Protein AF-A0A6G1C4P5-F1 (afdb_monomer_lite)

Radius of gyration: 27.13 Å; chains: 1; bounding box: 55×30×91 Å

Secondary structure (DSSP, 8-state):
------PPPPP----------PPPPHHHHHHHHHHHTPPP--HHHHHHSSTT--S-HHHHHHHHHHHHHHHHHHHHHHHHHHHHHHHHHHHHHHTT-S--------

Structure (mmCIF, N/CA/C/O backbone):
data_AF-A0A6G1C4P5-F1
#
_entry.id   AF-A0A6G1C4P5-F1
#
loop_
_atom_site.group_PDB
_atom_site.id
_atom_site.type_symbol
_atom_site.label_atom_id
_atom_site.label_alt_id
_atom_site.label_comp_id
_atom_site.label_asym_id
_atom_site.label_entity_id
_atom_site.label_seq_id
_atom_site.pdbx_PDB_ins_code
_atom_site.Cartn_x
_atom_site.Cartn_y
_atom_site.Cartn_z
_atom_site.occupancy
_atom_site.B_iso_or_equiv
_atom_site.auth_seq_id
_atom_site.auth_comp_id
_atom_site.auth_asym_id
_atom_site.auth_atom_id
_atom_site.pdbx_PDB_model_num
ATOM 1 N N . MET A 1 1 ? 14.775 22.290 68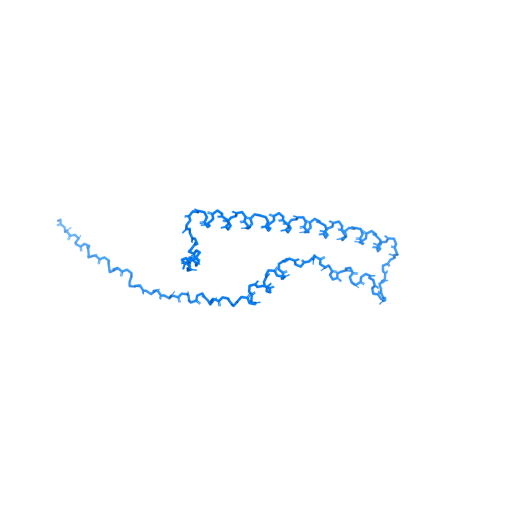.960 1.00 43.72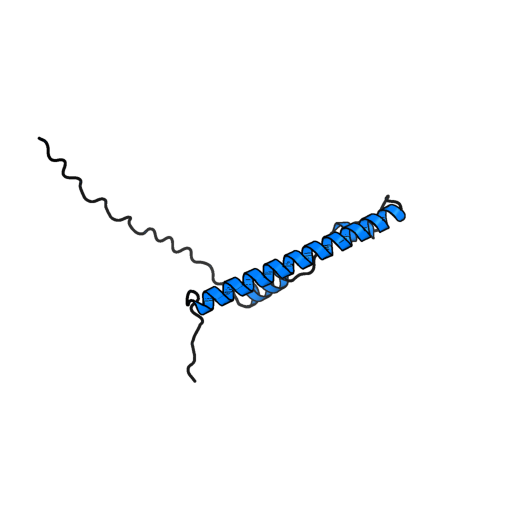 1 MET A N 1
ATOM 2 C CA . MET A 1 1 ? 14.089 21.323 68.081 1.00 43.72 1 MET A CA 1
ATOM 3 C C . MET A 1 1 ? 12.962 22.070 67.384 1.00 43.72 1 MET A C 1
ATOM 5 O O . MET A 1 1 ? 11.889 22.200 67.956 1.00 43.72 1 MET A O 1
ATOM 9 N N . ALA A 1 2 ? 13.251 22.693 66.240 1.00 41.34 2 ALA A N 1
ATOM 10 C CA . ALA A 1 2 ? 12.240 23.391 65.448 1.00 41.34 2 ALA A CA 1
ATOM 11 C C . ALA A 1 2 ? 11.442 22.340 64.665 1.00 41.34 2 ALA A C 1
ATOM 13 O O . ALA A 1 2 ? 12.035 21.483 64.018 1.00 41.34 2 ALA A O 1
ATOM 14 N N . SER A 1 3 ? 10.118 22.355 64.815 1.00 46.22 3 SER A N 1
ATOM 15 C CA . SER A 1 3 ? 9.213 21.513 64.033 1.00 46.22 3 SER A CA 1
ATOM 16 C C . SER A 1 3 ? 8.863 22.269 62.759 1.00 46.22 3 SER A C 1
ATOM 18 O O . SER A 1 3 ? 8.121 23.248 62.814 1.00 46.22 3 SER A O 1
ATOM 20 N N . ASP A 1 4 ? 9.419 21.836 61.633 1.00 47.00 4 ASP A N 1
ATOM 21 C CA . ASP A 1 4 ? 9.036 22.338 60.319 1.00 47.00 4 ASP A CA 1
ATOM 22 C C . ASP A 1 4 ? 7.678 21.739 59.938 1.00 47.00 4 ASP A C 1
ATOM 24 O O . ASP A 1 4 ? 7.566 20.603 59.475 1.00 47.00 4 ASP A O 1
ATOM 28 N N . THR A 1 5 ? 6.616 22.509 60.166 1.00 56.88 5 THR A N 1
ATOM 29 C CA . THR A 1 5 ? 5.287 22.218 59.624 1.00 56.88 5 THR A CA 1
ATOM 30 C C . THR A 1 5 ? 5.322 22.480 58.120 1.00 56.88 5 THR A C 1
ATOM 32 O O . THR A 1 5 ? 5.175 23.614 57.668 1.00 56.88 5 THR A O 1
ATOM 35 N N . VAL A 1 6 ? 5.537 21.427 57.332 1.00 57.12 6 VAL A N 1
ATOM 36 C CA . VAL A 1 6 ? 5.414 21.479 55.870 1.00 57.12 6 VAL A CA 1
ATOM 37 C C . VAL A 1 6 ? 3.938 21.676 55.523 1.00 57.12 6 VAL A C 1
ATOM 39 O O . VAL A 1 6 ? 3.107 20.801 55.768 1.00 57.12 6 VAL A O 1
ATOM 42 N N . ALA A 1 7 ? 3.602 22.845 54.980 1.00 62.75 7 ALA A N 1
ATOM 43 C CA . ALA A 1 7 ? 2.269 23.124 54.461 1.00 62.75 7 ALA A CA 1
ATOM 44 C C . ALA A 1 7 ? 1.923 22.143 53.318 1.00 62.75 7 ALA A C 1
ATOM 46 O O . ALA A 1 7 ? 2.805 21.821 52.514 1.00 62.75 7 ALA A O 1
ATOM 47 N N . PRO A 1 8 ? 0.665 21.675 53.201 1.00 51.97 8 PRO A N 1
ATOM 48 C CA . PRO A 1 8 ? 0.263 20.818 52.095 1.00 51.97 8 PRO A CA 1
ATOM 49 C C . PRO A 1 8 ? 0.448 21.568 50.777 1.00 51.97 8 PRO A C 1
ATOM 51 O O . PRO A 1 8 ? -0.036 22.690 50.623 1.00 51.97 8 PRO A O 1
ATOM 54 N N . LEU A 1 9 ? 1.146 20.944 49.827 1.00 55.09 9 LEU A N 1
ATOM 55 C CA . LEU A 1 9 ? 1.226 21.449 48.461 1.00 55.09 9 LEU A CA 1
ATOM 56 C C . LEU A 1 9 ? -0.205 21.638 47.927 1.00 55.09 9 LEU A C 1
ATOM 58 O O . LEU A 1 9 ? -1.004 20.700 48.037 1.00 55.09 9 LEU A O 1
ATOM 62 N N . PRO A 1 10 ? -0.553 22.808 47.359 1.00 54.88 10 PRO A N 1
ATOM 63 C CA . PRO A 1 10 ? -1.829 22.956 46.680 1.00 54.88 10 PRO A CA 1
ATOM 64 C C . PRO A 1 10 ? -1.901 21.899 45.577 1.00 54.88 10 PRO A C 1
ATOM 66 O O . PRO A 1 10 ? -0.942 21.705 44.823 1.00 54.88 10 PRO A O 1
ATOM 69 N N . ALA A 1 11 ? -3.023 21.176 45.527 1.00 56.12 11 ALA A N 1
ATOM 70 C CA . ALA A 1 11 ? -3.293 20.220 44.464 1.00 56.12 11 ALA A CA 1
ATOM 71 C C . ALA A 1 11 ? -3.051 20.913 43.114 1.00 56.12 11 ALA A C 1
ATOM 73 O O . ALA A 1 11 ? -3.418 22.083 42.988 1.00 56.12 11 ALA A O 1
ATOM 74 N N . PRO A 1 12 ? -2.425 20.245 42.126 1.00 56.34 12 PRO A N 1
ATOM 75 C CA . PRO A 1 12 ? -2.199 20.855 40.828 1.00 56.34 12 PRO A CA 1
ATOM 76 C C . PRO A 1 12 ? -3.563 21.234 40.259 1.00 56.34 12 PRO A C 1
ATOM 78 O O . PRO A 1 12 ? -4.340 20.369 39.849 1.00 56.34 12 PRO A O 1
ATOM 81 N N . GLU A 1 13 ? -3.862 22.531 40.314 1.00 47.16 13 GLU A N 1
ATOM 82 C CA . GLU A 1 13 ? -5.047 23.123 39.725 1.00 47.16 13 GLU A CA 1
ATOM 83 C C . GLU A 1 13 ? -5.096 22.636 38.288 1.00 47.16 13 GLU A C 1
ATOM 85 O O . GLU A 1 13 ? -4.162 22.830 37.502 1.00 47.16 13 GLU A O 1
ATOM 90 N N . GLY A 1 14 ? -6.151 21.881 37.999 1.00 44.22 14 GLY A N 1
ATOM 91 C CA . GLY A 1 14 ? -6.344 21.210 36.737 1.00 44.22 14 GLY A CA 1
ATOM 92 C C . GLY A 1 14 ? -6.464 22.225 35.615 1.00 44.22 14 GLY A C 1
ATOM 93 O O . GLY A 1 14 ? -7.565 22.520 35.163 1.00 44.22 14 GLY A O 1
ATOM 94 N N . ASN A 1 15 ? -5.330 22.647 35.062 1.00 42.47 15 ASN A N 1
ATOM 95 C CA . ASN A 1 15 ? -5.235 23.090 33.682 1.00 42.47 15 ASN A CA 1
ATOM 96 C C . ASN A 1 15 ? -5.374 21.852 32.790 1.00 42.47 15 ASN A C 1
ATOM 98 O O . ASN A 1 15 ? -4.466 21.435 32.071 1.00 42.47 15 ASN A O 1
ATOM 102 N N . GLN A 1 16 ? -6.566 21.251 32.840 1.00 46.84 16 GLN A N 1
ATOM 103 C CA . GLN A 1 16 ? -7.083 20.430 31.766 1.00 46.84 16 GLN A CA 1
ATOM 104 C C . GLN A 1 16 ? -7.288 21.368 30.578 1.00 46.84 16 GLN A C 1
ATOM 106 O O . GLN A 1 16 ? -8.405 21.784 30.262 1.00 46.84 16 GLN A O 1
ATOM 111 N N . VAL A 1 17 ? -6.200 21.671 29.870 1.00 46.59 17 VAL A N 1
ATOM 112 C CA . VAL A 1 17 ? -6.286 21.899 28.436 1.00 46.59 17 VAL A CA 1
ATOM 113 C C . VAL A 1 17 ? -6.837 20.585 27.901 1.00 46.59 17 VAL A C 1
ATOM 115 O O . VAL A 1 17 ? -6.090 19.658 27.599 1.00 46.59 17 VAL A O 1
ATOM 118 N N . ARG A 1 18 ? -8.172 20.459 27.891 1.00 48.38 18 ARG A N 1
ATOM 119 C CA . ARG A 1 18 ? -8.886 19.436 27.140 1.00 48.38 18 ARG A CA 1
ATOM 120 C C . ARG A 1 18 ? -8.373 19.622 25.727 1.00 48.38 18 ARG A C 1
ATOM 122 O O . ARG A 1 18 ? -8.849 20.509 25.020 1.00 48.38 18 ARG A O 1
ATOM 129 N N . GLN A 1 19 ? -7.361 18.845 25.351 1.00 53.22 19 GLN A N 1
ATOM 130 C CA . GLN A 1 19 ? -6.983 18.657 23.970 1.00 53.22 19 GLN A CA 1
ATOM 131 C C . GLN A 1 19 ? -8.280 18.205 23.314 1.00 53.22 19 GLN A C 1
ATOM 133 O O . GLN A 1 19 ? -8.733 17.080 23.507 1.00 53.22 19 GLN A O 1
ATOM 138 N N . ARG A 1 20 ? -8.988 19.144 22.681 1.00 53.16 20 ARG A N 1
ATOM 139 C CA . ARG A 1 20 ? -10.190 18.848 21.917 1.00 53.16 20 ARG A CA 1
ATOM 140 C C . ARG A 1 20 ? -9.669 18.094 20.712 1.00 53.16 20 ARG A C 1
ATOM 142 O O . ARG A 1 20 ? -9.377 18.700 19.685 1.00 53.16 20 ARG A O 1
ATOM 149 N N . THR A 1 21 ? -9.465 16.792 20.875 1.00 60.84 21 THR A N 1
ATOM 150 C CA . THR A 1 21 ? -9.123 15.889 19.789 1.00 60.84 21 THR A CA 1
ATOM 151 C C . THR A 1 21 ? -10.271 16.013 18.809 1.00 60.84 21 THR A C 1
ATOM 153 O O . THR A 1 21 ? -11.384 15.555 19.077 1.00 60.84 21 THR A O 1
ATOM 156 N N . ARG A 1 22 ? -10.052 16.776 17.736 1.00 73.88 22 ARG A N 1
ATOM 157 C CA . ARG A 1 22 ? -11.069 17.024 16.721 1.00 73.88 22 ARG A CA 1
ATOM 158 C C . ARG A 1 22 ? -11.516 15.660 16.217 1.00 73.88 22 ARG A C 1
ATOM 160 O O . ARG A 1 22 ? -10.707 14.922 15.662 1.00 73.88 22 ARG A O 1
ATOM 167 N N . GLN A 1 23 ? -12.784 15.322 16.440 1.00 73.56 23 GLN A N 1
ATOM 168 C CA . GLN A 1 23 ? -13.327 14.077 15.917 1.00 73.56 23 GLN A CA 1
ATOM 169 C C . GLN A 1 23 ? -13.276 14.143 14.390 1.00 73.56 23 GLN A C 1
ATOM 171 O O . GLN A 1 23 ? -13.731 15.119 13.786 1.00 73.56 23 GLN A O 1
ATOM 176 N N . LEU A 1 24 ? -12.660 13.132 13.782 1.00 74.12 24 LEU A N 1
ATOM 177 C CA . LEU A 1 24 ? -12.615 12.999 12.334 1.00 74.12 24 LEU A CA 1
ATOM 178 C C . LEU A 1 24 ? -14.006 12.612 11.829 1.00 74.12 24 LEU A C 1
ATOM 180 O O . LEU A 1 24 ? -14.691 11.792 12.440 1.00 74.12 24 LEU A O 1
ATOM 184 N N . THR A 1 25 ? -14.432 13.202 10.714 1.00 83.44 25 THR A N 1
ATOM 185 C CA . THR A 1 25 ? -15.662 12.772 10.040 1.00 83.44 25 THR A CA 1
ATOM 186 C C . THR A 1 25 ? -15.450 11.406 9.387 1.00 83.44 25 THR A C 1
ATOM 188 O O . THR A 1 25 ? -14.320 11.059 9.041 1.00 83.44 25 THR A O 1
ATOM 191 N N . GLN A 1 26 ? -16.525 10.645 9.153 1.00 76.75 26 GLN A N 1
ATOM 192 C CA . GLN A 1 26 ? -16.431 9.334 8.495 1.00 76.75 26 GLN A CA 1
ATOM 193 C C . GLN A 1 26 ? -15.657 9.416 7.169 1.00 76.75 26 GLN A C 1
ATOM 195 O O . GLN A 1 26 ? -14.690 8.694 6.976 1.00 76.75 26 GLN A O 1
ATOM 200 N N . GLY A 1 27 ? -15.953 10.410 6.324 1.00 83.25 27 GLY A N 1
ATOM 201 C CA . GLY A 1 27 ? -15.210 10.605 5.075 1.00 83.25 27 GLY A CA 1
ATOM 202 C C . GLY A 1 27 ? -13.734 10.998 5.258 1.00 83.25 27 GLY A C 1
ATOM 203 O O . GLY A 1 27 ? -12.934 10.808 4.347 1.00 83.25 27 GLY A O 1
ATOM 204 N N . GLN A 1 28 ? -13.327 11.569 6.399 1.00 76.88 28 GLN A N 1
ATOM 205 C CA . GLN A 1 28 ? -11.902 11.761 6.719 1.00 76.88 28 GLN A CA 1
ATOM 206 C C . GLN A 1 28 ? -11.234 10.442 7.115 1.00 76.88 28 GLN A C 1
ATOM 208 O O . GLN A 1 28 ? -10.098 10.213 6.707 1.00 76.88 28 GLN A O 1
ATOM 213 N N . ILE A 1 29 ? -11.944 9.581 7.847 1.00 77.94 29 ILE A N 1
ATOM 214 C CA . ILE A 1 29 ? -11.482 8.236 8.205 1.00 77.94 29 ILE A CA 1
ATOM 215 C C . ILE A 1 29 ? -11.335 7.383 6.942 1.00 77.94 29 ILE A C 1
ATOM 217 O O . ILE A 1 29 ? -10.265 6.831 6.710 1.00 77.94 29 ILE A O 1
ATOM 221 N N . ASP A 1 30 ? -12.344 7.364 6.071 1.00 78.00 30 ASP A N 1
ATOM 222 C CA . ASP A 1 30 ? -12.315 6.587 4.827 1.00 78.00 30 ASP A CA 1
ATOM 223 C C . ASP A 1 30 ? -11.166 7.036 3.912 1.00 78.00 30 ASP A C 1
ATOM 225 O O . ASP A 1 30 ? -10.445 6.211 3.353 1.00 78.00 30 ASP A O 1
ATOM 229 N N . ARG A 1 31 ? -10.927 8.353 3.810 1.00 81.00 31 ARG A N 1
ATOM 230 C CA . ARG A 1 31 ? -9.776 8.900 3.072 1.00 81.00 31 ARG A CA 1
ATOM 231 C C . ARG A 1 31 ? -8.441 8.520 3.696 1.00 81.00 31 ARG A C 1
ATOM 233 O O . ARG A 1 31 ? -7.507 8.236 2.955 1.00 81.00 31 ARG A O 1
ATOM 240 N N . ALA A 1 32 ? -8.334 8.523 5.023 1.00 78.44 32 ALA A N 1
ATOM 241 C CA . ALA A 1 32 ? -7.117 8.103 5.707 1.00 78.44 32 ALA A CA 1
ATOM 242 C C . ALA A 1 32 ? -6.842 6.609 5.476 1.00 78.44 32 ALA A C 1
ATOM 244 O O . ALA A 1 32 ? -5.717 6.250 5.145 1.00 78.44 32 ALA A O 1
ATOM 245 N N . ILE A 1 33 ? -7.871 5.757 5.545 1.00 77.94 33 ILE A N 1
ATOM 246 C CA . ILE A 1 33 ? -7.765 4.322 5.244 1.00 77.94 33 ILE A CA 1
ATOM 247 C C . ILE A 1 33 ? -7.349 4.105 3.785 1.00 77.94 33 ILE A C 1
ATOM 249 O O . ILE A 1 33 ? -6.426 3.339 3.519 1.00 77.94 33 ILE A O 1
ATOM 253 N N . ALA A 1 34 ? -7.993 4.790 2.838 1.00 80.25 34 ALA A N 1
ATOM 254 C CA . ALA A 1 34 ? -7.655 4.689 1.420 1.00 80.25 34 ALA A CA 1
ATOM 255 C C . ALA A 1 34 ? -6.236 5.200 1.120 1.00 80.25 34 ALA A C 1
ATOM 257 O O . ALA A 1 34 ? -5.549 4.643 0.267 1.00 80.25 34 ALA A O 1
ATOM 258 N N . PHE A 1 35 ? -5.791 6.247 1.822 1.00 78.12 35 PHE A N 1
ATOM 259 C CA . PHE A 1 35 ? -4.429 6.758 1.716 1.00 78.12 35 PHE A CA 1
ATOM 260 C C . PHE A 1 35 ? -3.407 5.764 2.265 1.00 78.12 35 PHE A C 1
ATOM 262 O O . PHE A 1 35 ? -2.395 5.528 1.611 1.00 78.12 35 PHE A O 1
ATOM 269 N N . GLU A 1 36 ? -3.670 5.173 3.435 1.00 77.38 36 GLU A N 1
ATOM 270 C CA . GLU A 1 36 ? -2.790 4.150 3.995 1.00 77.38 36 GLU A CA 1
ATOM 271 C C . GLU A 1 36 ? -2.706 2.947 3.050 1.00 77.38 36 GLU A C 1
ATOM 273 O O . GLU A 1 36 ? -1.603 2.561 2.692 1.00 77.38 36 GLU A O 1
ATOM 278 N N . ARG A 1 37 ? -3.832 2.441 2.537 1.00 76.00 37 ARG A N 1
ATOM 279 C CA . ARG A 1 37 ? -3.884 1.270 1.639 1.00 76.00 37 ARG A CA 1
ATOM 280 C C . ARG A 1 37 ? -3.415 1.527 0.202 1.00 76.00 37 ARG A C 1
ATOM 282 O O . ARG A 1 37 ? -3.606 0.676 -0.666 1.00 76.00 37 ARG A O 1
ATOM 289 N N . ARG A 1 38 ? -2.866 2.702 -0.104 1.00 77.12 38 ARG A N 1
ATOM 290 C CA . ARG A 1 38 ? -2.431 3.018 -1.465 1.00 77.12 38 ARG A CA 1
ATOM 291 C C . ARG A 1 38 ? -1.185 2.187 -1.816 1.00 77.12 38 ARG A C 1
ATOM 293 O O . ARG A 1 38 ? -0.215 2.252 -1.062 1.00 77.12 38 ARG A O 1
ATOM 300 N N . PRO A 1 39 ? -1.165 1.489 -2.970 1.00 75.94 39 PRO A N 1
ATOM 301 C CA . PRO A 1 39 ? 0.019 0.769 -3.431 1.00 75.94 39 PRO A CA 1
ATOM 302 C C . PRO A 1 39 ? 1.236 1.685 -3.531 1.00 75.94 39 PRO A C 1
ATOM 304 O O . PRO A 1 39 ? 1.107 2.885 -3.830 1.00 75.94 39 PRO A O 1
ATOM 307 N N . PHE A 1 40 ? 2.422 1.123 -3.316 1.00 75.69 40 PHE A N 1
ATOM 308 C CA . PHE A 1 40 ? 3.647 1.900 -3.407 1.00 75.69 40 PHE A CA 1
ATOM 309 C C . PHE A 1 40 ? 3.903 2.289 -4.869 1.00 75.69 40 PHE A C 1
ATOM 311 O O . PHE A 1 40 ? 4.082 1.443 -5.741 1.00 75.69 40 PHE A O 1
ATOM 318 N N . ARG A 1 41 ? 3.946 3.597 -5.153 1.00 71.19 41 ARG A N 1
ATOM 319 C CA . ARG A 1 41 ? 4.369 4.127 -6.456 1.00 71.19 41 ARG A CA 1
ATOM 320 C C . ARG A 1 41 ? 5.636 4.953 -6.312 1.00 71.19 41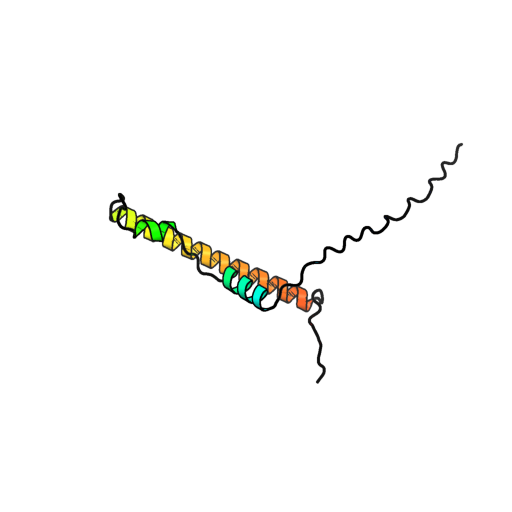 ARG A C 1
ATOM 322 O O . ARG A 1 41 ? 5.635 6.008 -5.677 1.00 71.19 41 ARG A O 1
ATOM 329 N N . SER A 1 42 ? 6.703 4.486 -6.948 1.00 73.62 42 SER A N 1
ATOM 330 C CA . SER A 1 42 ? 7.969 5.205 -7.029 1.00 73.62 42 SER A CA 1
ATOM 331 C C . SER A 1 42 ? 7.931 6.247 -8.147 1.00 73.62 42 SER A C 1
ATOM 333 O O . SER A 1 42 ? 7.789 5.893 -9.313 1.00 73.62 42 SER A O 1
ATOM 335 N N . LYS A 1 43 ? 8.152 7.525 -7.816 1.00 77.94 43 LYS A N 1
ATOM 336 C CA . LYS A 1 43 ? 8.337 8.590 -8.823 1.00 77.94 43 LYS A CA 1
ATOM 337 C C . LYS A 1 43 ? 9.567 8.362 -9.713 1.00 77.94 43 LYS A C 1
ATOM 339 O O . LYS A 1 43 ? 9.613 8.864 -10.827 1.00 77.94 43 LYS A O 1
ATOM 344 N N . LEU A 1 44 ? 10.562 7.614 -9.226 1.00 75.56 44 LEU A N 1
ATOM 345 C CA . LEU A 1 44 ? 11.756 7.257 -10.000 1.00 75.56 44 LEU A CA 1
ATOM 346 C C . LEU A 1 44 ? 11.420 6.333 -11.176 1.00 75.56 44 LEU A C 1
ATOM 348 O O . LEU A 1 44 ? 12.035 6.468 -12.229 1.00 75.56 44 LEU A O 1
ATOM 352 N N . LEU A 1 45 ? 10.439 5.436 -11.014 1.00 73.25 45 LEU A N 1
ATOM 353 C CA . LEU A 1 45 ? 9.932 4.603 -12.111 1.00 73.25 45 LEU A CA 1
ATOM 354 C C . LEU A 1 45 ? 9.316 5.481 -13.208 1.00 73.25 45 LEU A C 1
ATOM 356 O O . LEU A 1 45 ? 9.695 5.358 -14.367 1.00 73.25 45 LEU A O 1
ATOM 360 N N . ASP A 1 46 ? 8.476 6.447 -12.825 1.00 77.69 46 ASP A N 1
ATOM 361 C CA . ASP A 1 46 ? 7.853 7.378 -13.777 1.00 77.69 46 ASP A CA 1
ATOM 362 C C . ASP A 1 46 ? 8.901 8.208 -14.556 1.00 77.69 46 ASP A C 1
ATOM 364 O O . ASP A 1 46 ? 8.704 8.539 -15.724 1.00 77.69 46 ASP A O 1
ATOM 368 N N . MET A 1 47 ? 10.040 8.533 -13.931 1.00 77.94 47 MET A N 1
ATOM 369 C CA . MET A 1 47 ? 11.138 9.272 -14.570 1.00 77.94 47 MET A CA 1
ATOM 370 C C . MET A 1 47 ? 11.997 8.408 -15.506 1.00 77.94 47 MET A C 1
ATOM 372 O O . MET A 1 47 ? 12.564 8.936 -16.463 1.00 77.94 47 MET A O 1
ATOM 376 N N . LEU A 1 48 ? 12.111 7.101 -15.247 1.00 76.56 48 LEU A N 1
ATOM 377 C CA . LEU A 1 48 ? 12.866 6.170 -16.097 1.00 76.56 48 LEU A CA 1
ATOM 378 C C . LEU A 1 48 ? 12.184 5.944 -17.452 1.00 76.56 48 LEU A C 1
ATOM 380 O O . LEU A 1 48 ? 12.881 5.786 -18.456 1.00 76.56 48 LEU A O 1
ATOM 384 N N . ASP A 1 49 ? 10.851 5.966 -17.468 1.00 72.88 49 ASP A N 1
ATOM 385 C CA . ASP A 1 49 ? 10.022 5.738 -18.658 1.00 72.88 49 ASP A CA 1
ATOM 386 C C . ASP A 1 49 ? 9.768 7.019 -19.483 1.00 72.88 49 ASP A C 1
ATOM 388 O O . ASP A 1 49 ? 9.176 6.964 -20.561 1.00 72.88 49 ASP A O 1
ATOM 392 N N . GLY A 1 50 ? 10.230 8.180 -19.005 1.00 75.94 50 GLY A N 1
ATOM 393 C CA . GLY A 1 50 ? 10.080 9.461 -19.691 1.00 75.94 50 GLY A CA 1
ATOM 394 C C . GLY A 1 50 ? 11.054 9.660 -20.869 1.00 75.94 50 GLY A C 1
ATOM 395 O O . GLY A 1 50 ? 12.196 9.183 -20.835 1.00 75.94 50 GLY A O 1
ATOM 396 N N . PRO A 1 51 ? 10.656 10.412 -21.914 1.00 60.56 51 PRO A N 1
ATOM 397 C CA . PRO A 1 51 ? 11.562 10.795 -22.994 1.00 60.56 51 PRO A CA 1
ATOM 398 C C . PRO A 1 51 ? 12.663 11.718 -22.447 1.00 60.56 51 PRO A C 1
ATOM 400 O O . PRO A 1 51 ? 12.373 12.755 -21.855 1.00 60.56 51 PRO A O 1
ATOM 403 N N . GLY A 1 52 ? 13.932 11.335 -22.627 1.00 67.75 52 GLY A N 1
ATOM 404 C CA . GLY A 1 52 ? 15.098 12.080 -22.122 1.00 67.75 52 GLY A CA 1
ATOM 405 C C . GLY A 1 52 ? 15.964 11.330 -21.103 1.00 67.75 52 GLY A C 1
ATOM 406 O O . GLY A 1 52 ? 16.959 11.874 -20.630 1.00 67.75 52 GLY A O 1
ATOM 407 N N . SER A 1 53 ? 15.629 10.079 -20.774 1.00 66.94 53 SER A N 1
ATOM 408 C CA . SER A 1 53 ? 16.480 9.245 -19.922 1.00 66.94 53 SER A CA 1
ATOM 409 C C . SER A 1 53 ? 17.802 8.899 -20.625 1.00 66.94 53 SER A C 1
ATOM 411 O O . SER A 1 53 ? 17.823 8.129 -21.585 1.00 66.94 53 SER A O 1
ATOM 413 N N . VAL A 1 54 ? 18.904 9.469 -20.123 1.00 72.81 54 VAL A N 1
ATOM 414 C CA . VAL A 1 54 ? 20.292 9.311 -20.624 1.00 72.81 54 VAL A CA 1
ATOM 415 C C . VAL A 1 54 ? 20.912 7.959 -20.220 1.00 72.81 54 VAL A C 1
ATOM 417 O O . VAL A 1 54 ? 22.073 7.669 -20.497 1.00 72.81 54 VAL A O 1
ATOM 420 N N . ILE A 1 55 ? 20.144 7.123 -19.523 1.00 76.88 55 ILE A N 1
ATOM 421 C CA . ILE A 1 55 ? 20.568 5.817 -19.027 1.00 76.88 55 ILE A CA 1
ATOM 422 C C . ILE A 1 55 ? 20.358 4.787 -20.144 1.00 76.88 55 ILE A C 1
ATOM 424 O O . ILE A 1 55 ? 19.302 4.781 -20.783 1.00 76.88 55 ILE A O 1
ATOM 428 N N . ASN A 1 56 ? 21.347 3.917 -20.382 1.00 82.12 56 ASN A N 1
ATOM 429 C CA . ASN A 1 56 ? 21.208 2.842 -21.367 1.00 82.12 56 ASN A CA 1
ATOM 430 C C . ASN A 1 56 ? 20.108 1.841 -20.959 1.00 82.12 56 ASN A C 1
ATOM 432 O O . ASN A 1 56 ? 19.719 1.758 -19.791 1.00 82.12 56 ASN A O 1
ATOM 436 N N . ASP A 1 57 ? 19.611 1.069 -21.922 1.00 82.31 57 ASP A N 1
ATOM 437 C CA . ASP A 1 57 ? 18.443 0.217 -21.687 1.00 82.31 57 ASP A CA 1
ATOM 438 C C . ASP A 1 57 ? 18.725 -0.959 -20.727 1.00 82.31 57 ASP A C 1
ATOM 440 O O . ASP A 1 57 ? 17.870 -1.274 -19.903 1.00 82.31 57 ASP A O 1
ATOM 444 N N . ASP A 1 58 ? 19.946 -1.518 -20.703 1.00 85.38 58 ASP A N 1
ATOM 445 C CA . ASP A 1 58 ? 20.325 -2.575 -19.737 1.00 85.38 58 ASP A CA 1
ATOM 446 C C . ASP A 1 58 ? 20.282 -2.072 -18.283 1.00 85.38 58 ASP A C 1
ATOM 448 O O . ASP A 1 58 ? 19.789 -2.738 -17.370 1.00 85.38 58 ASP A O 1
ATOM 452 N N . MET A 1 59 ? 20.754 -0.848 -18.049 1.00 84.62 59 MET A N 1
ATOM 453 C CA . MET A 1 59 ? 20.730 -0.224 -16.732 1.00 84.62 59 MET A CA 1
ATOM 454 C C . MET A 1 59 ? 19.305 0.171 -16.328 1.00 84.62 59 MET A C 1
ATOM 456 O O . MET A 1 59 ? 18.951 0.031 -15.154 1.00 84.62 59 MET A O 1
ATOM 460 N N . LYS A 1 60 ? 18.460 0.605 -17.276 1.00 83.56 60 LYS A N 1
ATOM 461 C CA . LYS A 1 60 ? 17.028 0.832 -17.015 1.00 83.56 60 LYS A CA 1
ATOM 462 C C . LYS A 1 60 ? 16.334 -0.447 -16.567 1.00 83.56 60 LYS A C 1
ATOM 464 O O . LYS A 1 60 ? 15.607 -0.407 -15.579 1.00 83.56 60 LYS A O 1
ATOM 469 N N . ASP A 1 61 ? 16.580 -1.572 -17.228 1.00 84.75 61 ASP A N 1
ATOM 470 C CA . ASP A 1 61 ? 15.943 -2.841 -16.870 1.00 84.75 61 ASP A CA 1
ATOM 471 C C . ASP A 1 61 ? 16.404 -3.355 -15.503 1.00 84.75 61 ASP A C 1
ATOM 473 O O . ASP A 1 61 ? 15.581 -3.786 -14.688 1.00 84.75 61 ASP A O 1
ATOM 477 N N . ARG A 1 62 ? 17.696 -3.208 -15.180 1.00 86.81 62 ARG A N 1
ATOM 478 C CA . ARG A 1 62 ? 18.211 -3.485 -13.828 1.00 86.81 62 ARG A CA 1
ATOM 479 C C . ARG A 1 62 ? 17.557 -2.592 -12.773 1.00 86.81 62 ARG A C 1
ATOM 481 O O . ARG A 1 62 ? 17.124 -3.095 -11.740 1.00 86.81 62 ARG A O 1
ATOM 488 N N . LEU A 1 63 ? 17.442 -1.287 -13.031 1.00 85.25 63 LEU A N 1
ATOM 489 C CA . LEU A 1 63 ? 16.789 -0.337 -12.123 1.00 85.25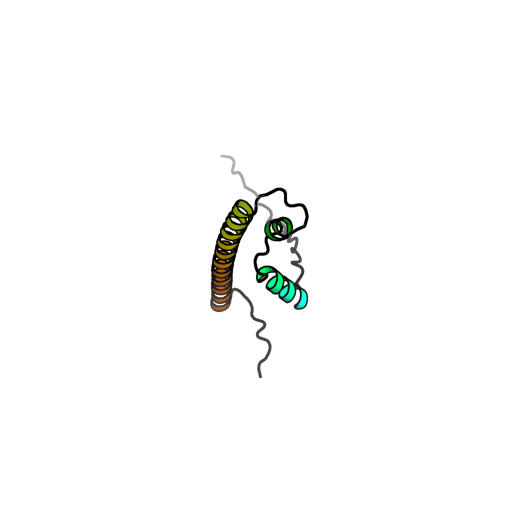 63 LEU A CA 1
ATOM 490 C C . LEU A 1 63 ? 15.303 -0.652 -11.937 1.00 85.25 63 LEU A C 1
ATOM 492 O O . LEU A 1 63 ? 14.826 -0.648 -10.803 1.00 85.25 63 LEU A O 1
ATOM 496 N N . ARG A 1 64 ? 14.580 -0.977 -13.015 1.00 84.50 64 ARG A N 1
ATOM 497 C CA . ARG A 1 64 ? 13.177 -1.411 -12.958 1.00 84.50 64 ARG A CA 1
ATOM 498 C C . ARG A 1 64 ? 13.024 -2.652 -12.090 1.00 84.50 64 ARG A C 1
ATOM 500 O O . ARG A 1 64 ? 12.149 -2.674 -11.228 1.00 84.50 64 ARG A O 1
ATOM 507 N N . LYS A 1 65 ? 13.892 -3.652 -12.269 1.00 87.31 65 LYS A N 1
ATOM 508 C CA . LYS A 1 65 ? 13.868 -4.881 -11.470 1.00 87.31 65 LYS A CA 1
ATOM 509 C C . LYS A 1 65 ? 14.102 -4.595 -9.985 1.00 87.31 65 LYS A C 1
ATOM 511 O O . LYS A 1 65 ? 13.286 -4.996 -9.161 1.00 87.31 65 LYS A O 1
ATOM 516 N N . THR A 1 66 ? 15.144 -3.834 -9.653 1.00 88.12 66 THR A N 1
ATOM 517 C CA . THR A 1 66 ? 15.446 -3.455 -8.264 1.00 88.12 66 THR A CA 1
ATOM 518 C C . THR A 1 66 ? 14.311 -2.647 -7.633 1.00 88.12 66 THR A C 1
ATOM 520 O O . THR A 1 66 ? 13.931 -2.893 -6.491 1.00 88.12 66 THR A O 1
ATOM 523 N N . LEU A 1 67 ? 13.730 -1.694 -8.368 1.00 85.00 67 LEU A N 1
ATOM 524 C CA . LEU A 1 67 ? 12.611 -0.888 -7.876 1.00 85.00 67 LEU A CA 1
ATOM 525 C C . LEU A 1 67 ? 11.336 -1.719 -7.697 1.00 85.00 67 LEU A C 1
ATOM 527 O O . LEU A 1 67 ? 10.604 -1.478 -6.741 1.00 85.00 67 LEU A O 1
ATOM 531 N N . ALA A 1 68 ? 11.081 -2.700 -8.564 1.00 84.19 68 ALA A N 1
ATOM 532 C CA . ALA A 1 68 ? 9.959 -3.623 -8.421 1.00 84.19 68 ALA A CA 1
ATOM 533 C C . ALA A 1 68 ? 10.127 -4.550 -7.205 1.00 84.19 68 ALA A C 1
ATOM 535 O O . ALA A 1 68 ? 9.170 -4.778 -6.467 1.00 84.19 68 ALA A O 1
ATOM 536 N N . GLU A 1 69 ? 11.339 -5.054 -6.961 1.00 87.81 69 GLU A N 1
ATOM 537 C CA . GLU A 1 69 ? 11.655 -5.851 -5.769 1.00 87.81 69 GLU A CA 1
ATOM 538 C C . GLU A 1 69 ? 11.500 -5.023 -4.485 1.00 87.81 69 GLU A C 1
ATOM 540 O O . GLU A 1 69 ? 10.860 -5.478 -3.534 1.00 87.81 69 GLU A O 1
ATOM 545 N N . ALA A 1 70 ? 11.998 -3.782 -4.484 1.00 86.56 70 ALA A N 1
ATOM 546 C CA . ALA A 1 70 ? 11.835 -2.853 -3.370 1.00 86.56 70 ALA A CA 1
ATOM 547 C C . ALA A 1 70 ? 10.362 -2.485 -3.130 1.00 86.56 70 ALA A C 1
ATOM 549 O O . ALA A 1 70 ? 9.919 -2.468 -1.984 1.00 86.56 70 ALA A O 1
ATOM 550 N N . ALA A 1 71 ? 9.589 -2.230 -4.191 1.00 83.31 71 ALA A N 1
ATOM 551 C CA . ALA A 1 71 ? 8.158 -1.953 -4.091 1.00 83.31 71 ALA A CA 1
ATOM 552 C C . ALA A 1 71 ? 7.412 -3.117 -3.427 1.00 83.31 71 ALA A C 1
ATOM 554 O O . ALA A 1 71 ? 6.651 -2.891 -2.490 1.00 83.31 71 ALA A O 1
ATOM 555 N N . ARG A 1 72 ? 7.711 -4.356 -3.838 1.00 84.75 72 ARG A N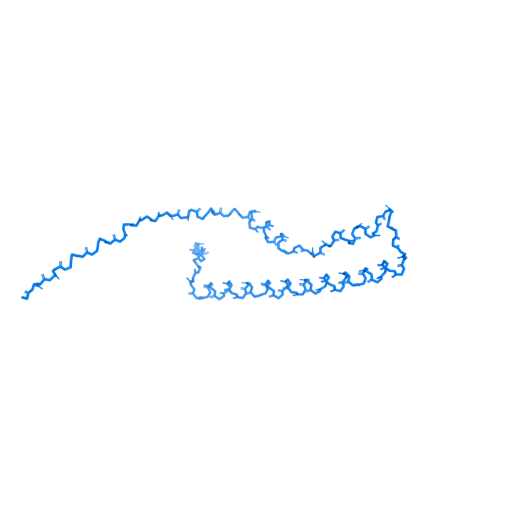 1
ATOM 556 C CA . ARG A 1 72 ? 7.135 -5.563 -3.233 1.00 84.75 72 ARG A CA 1
ATOM 557 C C . ARG A 1 72 ? 7.464 -5.677 -1.745 1.00 84.75 72 ARG A C 1
ATOM 559 O O . ARG A 1 72 ? 6.567 -5.903 -0.946 1.00 84.75 72 ARG A O 1
ATOM 566 N N . HIS A 1 73 ? 8.722 -5.450 -1.363 1.00 87.12 73 HIS A N 1
ATOM 567 C CA . HIS A 1 73 ? 9.124 -5.480 0.049 1.00 87.12 73 HIS A CA 1
ATOM 568 C C . HIS A 1 73 ? 8.407 -4.403 0.876 1.00 87.12 73 HIS A C 1
ATOM 570 O O . HIS A 1 73 ? 8.027 -4.640 2.021 1.00 87.12 73 HIS A O 1
ATOM 576 N N . VAL A 1 74 ? 8.210 -3.208 0.312 1.00 85.19 74 VAL A N 1
ATOM 577 C CA . VAL A 1 74 ? 7.466 -2.131 0.980 1.00 85.19 74 VAL A CA 1
ATOM 578 C C . VAL A 1 74 ? 5.993 -2.500 1.154 1.00 85.19 74 VAL A C 1
ATOM 580 O O . VAL A 1 74 ? 5.431 -2.206 2.209 1.00 85.19 74 VAL A O 1
ATOM 583 N N . GLU A 1 75 ? 5.376 -3.141 0.161 1.00 84.81 75 GLU A N 1
ATOM 584 C CA . GLU A 1 75 ? 3.994 -3.630 0.244 1.00 84.81 75 GLU A CA 1
ATOM 585 C C . GLU A 1 75 ? 3.847 -4.748 1.285 1.00 84.81 75 GLU A C 1
ATOM 587 O O . GLU A 1 75 ? 2.982 -4.655 2.150 1.00 84.81 75 GLU A O 1
ATOM 592 N N . GLU A 1 76 ? 4.761 -5.720 1.319 1.00 87.31 76 GLU A N 1
ATOM 593 C CA . GLU A 1 76 ? 4.773 -6.771 2.347 1.00 87.31 76 GLU A CA 1
ATOM 594 C C . GLU A 1 76 ? 4.891 -6.185 3.767 1.00 87.31 76 GLU A C 1
ATOM 596 O O . GLU A 1 76 ? 4.134 -6.542 4.673 1.00 87.31 76 GLU A O 1
ATOM 601 N N . LEU A 1 77 ? 5.798 -5.223 3.973 1.00 87.12 77 LEU A N 1
ATOM 602 C CA . LEU A 1 77 ? 5.929 -4.524 5.256 1.00 87.12 77 LEU A CA 1
ATOM 603 C C . LEU A 1 77 ? 4.693 -3.682 5.592 1.00 87.12 77 LEU A C 1
ATOM 605 O O . LEU A 1 77 ? 4.351 -3.520 6.770 1.00 87.12 77 LEU A O 1
ATOM 609 N N . HIS A 1 78 ? 4.033 -3.119 4.579 1.00 84.56 78 HIS A N 1
ATOM 610 C CA . HIS A 1 78 ? 2.790 -2.385 4.754 1.00 84.56 78 HIS A CA 1
ATOM 611 C C . HIS A 1 78 ? 1.685 -3.305 5.279 1.00 84.56 78 HIS A C 1
ATOM 613 O O . HIS A 1 78 ? 1.043 -2.958 6.274 1.00 84.56 78 HIS A O 1
ATOM 619 N N . ASP A 1 79 ? 1.517 -4.474 4.668 1.00 85.31 79 ASP A N 1
ATOM 620 C CA . ASP A 1 79 ? 0.506 -5.459 5.048 1.00 85.31 79 ASP A CA 1
ATOM 621 C C . ASP A 1 79 ? 0.737 -5.976 6.469 1.00 85.31 79 ASP A C 1
ATOM 623 O O . ASP A 1 79 ? -0.178 -5.925 7.295 1.00 85.31 79 ASP A O 1
ATOM 627 N N . ILE A 1 80 ? 1.979 -6.341 6.810 1.00 85.56 80 ILE A N 1
ATOM 628 C CA . ILE A 1 80 ? 2.356 -6.751 8.175 1.00 85.56 80 ILE A CA 1
ATOM 629 C C . ILE A 1 80 ? 1.996 -5.660 9.192 1.00 85.56 80 ILE A C 1
ATOM 631 O O . ILE A 1 80 ? 1.436 -5.929 10.260 1.00 85.56 80 ILE A O 1
ATOM 635 N N . ARG A 1 81 ? 2.300 -4.396 8.873 1.00 85.50 81 ARG A N 1
ATOM 636 C CA . ARG A 1 81 ? 1.984 -3.265 9.752 1.00 85.50 81 ARG A CA 1
ATOM 637 C C . ARG A 1 8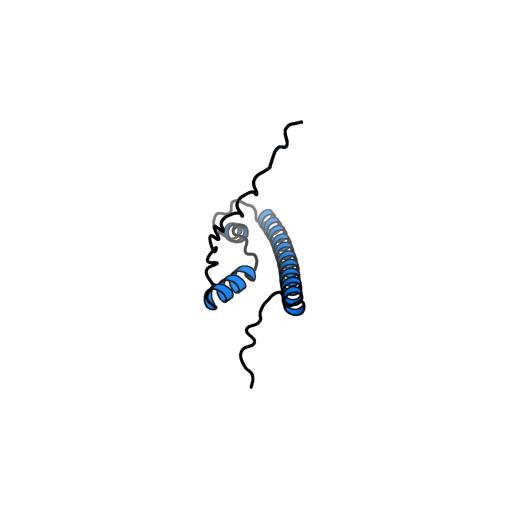1 ? 0.475 -3.079 9.912 1.00 85.50 81 ARG A C 1
ATOM 639 O O . ARG A 1 81 ? 0.029 -2.779 11.021 1.00 85.50 81 ARG A O 1
ATOM 646 N N . MET A 1 82 ? -0.301 -3.221 8.839 1.00 84.75 82 MET A N 1
ATOM 647 C CA . MET A 1 82 ? -1.761 -3.117 8.893 1.00 84.75 82 MET A CA 1
ATOM 648 C C . MET A 1 82 ? -2.369 -4.248 9.718 1.00 84.75 82 MET A C 1
ATOM 650 O O . MET A 1 82 ? -3.197 -3.979 10.589 1.00 84.75 82 MET A O 1
ATOM 654 N N . GLU A 1 83 ? -1.894 -5.478 9.537 1.00 85.81 83 GLU A N 1
ATOM 655 C CA . GLU A 1 83 ? -2.330 -6.628 10.327 1.00 85.81 83 GLU A CA 1
ATOM 656 C C . GLU A 1 83 ? -2.051 -6.418 11.825 1.00 85.81 83 GLU A C 1
ATOM 658 O O . GLU A 1 83 ? -2.919 -6.649 12.672 1.00 85.81 83 GLU A O 1
ATOM 663 N N . TYR A 1 84 ? -0.866 -5.901 12.168 1.00 83.94 84 TYR A N 1
ATOM 664 C CA . TYR A 1 84 ? -0.529 -5.555 13.548 1.00 83.94 84 TYR A CA 1
ATOM 665 C C . TYR A 1 84 ? -1.463 -4.480 14.120 1.00 83.94 84 TYR A C 1
ATOM 667 O O . TYR A 1 84 ? -1.987 -4.650 15.225 1.00 83.94 84 TYR A O 1
ATOM 675 N N . LYS A 1 85 ? -1.714 -3.391 13.376 1.00 82.62 85 LYS A N 1
ATOM 676 C CA . LYS A 1 85 ? -2.649 -2.333 13.799 1.00 82.62 85 LYS A CA 1
ATOM 677 C C . LYS A 1 85 ? -4.044 -2.902 14.056 1.00 82.62 85 LYS A C 1
ATOM 679 O O . LYS A 1 85 ? -4.622 -2.624 15.104 1.00 82.62 85 LYS A O 1
ATOM 684 N N . GLU A 1 86 ? -4.572 -3.716 13.143 1.00 83.69 86 GLU A N 1
ATOM 685 C CA . GLU A 1 86 ? -5.881 -4.352 13.314 1.00 83.69 86 GLU A CA 1
ATOM 686 C C . GLU A 1 86 ? -5.923 -5.251 14.550 1.00 83.69 86 GLU A C 1
ATOM 688 O O . GLU A 1 86 ? -6.876 -5.184 15.327 1.00 83.69 86 GLU A O 1
ATOM 693 N N . ARG A 1 87 ? -4.876 -6.051 14.775 1.00 82.81 87 ARG A N 1
ATOM 694 C CA . ARG A 1 87 ? -4.770 -6.933 15.943 1.00 82.81 87 ARG A CA 1
ATOM 695 C C . ARG A 1 87 ? -4.777 -6.147 17.253 1.00 82.81 87 ARG A C 1
ATOM 697 O O . ARG A 1 87 ? -5.485 -6.518 18.186 1.00 82.81 87 ARG A O 1
ATOM 704 N N . VAL A 1 88 ? -4.021 -5.050 17.321 1.00 79.44 88 VAL A N 1
ATOM 705 C CA . VAL A 1 88 ? -3.995 -4.166 18.496 1.00 79.44 88 VAL A CA 1
ATOM 706 C C . VAL A 1 88 ? -5.361 -3.521 18.719 1.00 79.44 88 VAL A C 1
ATOM 708 O O . VAL A 1 88 ? -5.852 -3.526 19.845 1.00 79.44 88 VAL A O 1
ATOM 711 N N . LEU A 1 89 ? -6.005 -3.017 17.663 1.00 79.00 89 LEU A N 1
ATOM 712 C CA . LEU A 1 89 ? -7.332 -2.407 17.764 1.00 79.00 89 LEU A CA 1
ATOM 713 C C . LEU A 1 89 ? -8.387 -3.408 18.249 1.00 79.00 89 LEU A C 1
ATOM 715 O O . LEU A 1 89 ? -9.142 -3.079 19.162 1.00 79.00 89 LEU A O 1
ATOM 719 N N . ARG A 1 90 ? -8.403 -4.638 17.715 1.00 77.44 90 ARG A N 1
ATOM 720 C CA . ARG A 1 90 ? -9.298 -5.706 18.196 1.00 77.44 90 ARG A CA 1
ATOM 721 C C . ARG A 1 90 ? -9.066 -5.998 19.676 1.00 77.44 90 ARG A C 1
ATOM 723 O O . ARG A 1 90 ? -10.018 -5.994 20.446 1.00 77.44 90 ARG A O 1
ATOM 730 N N . ARG A 1 91 ? -7.804 -6.126 20.099 1.00 75.56 91 ARG A N 1
ATOM 731 C CA . ARG A 1 91 ? -7.461 -6.360 21.508 1.00 75.56 91 ARG A CA 1
ATOM 732 C C . ARG A 1 91 ? -7.891 -5.203 22.416 1.00 75.56 91 ARG A C 1
ATOM 734 O O . ARG A 1 91 ? -8.326 -5.442 23.538 1.00 75.56 91 ARG A O 1
ATOM 741 N N . LEU A 1 92 ? -7.786 -3.954 21.965 1.00 75.44 92 LEU A N 1
ATOM 742 C CA . LEU A 1 92 ? -8.270 -2.801 22.733 1.00 75.44 92 LEU A CA 1
ATOM 743 C C . LEU A 1 92 ? -9.799 -2.811 22.882 1.00 75.44 92 LEU A C 1
ATOM 745 O O . LEU A 1 92 ? -10.298 -2.473 23.955 1.00 75.44 92 LEU A O 1
ATOM 749 N N . VAL A 1 93 ? -10.529 -3.227 21.842 1.00 74.69 93 VAL A N 1
ATOM 750 C CA . VAL A 1 93 ? -11.991 -3.403 21.887 1.00 74.69 93 VAL A CA 1
ATOM 751 C C . VAL A 1 93 ? -12.380 -4.540 22.837 1.00 74.69 93 VAL A C 1
ATOM 753 O O . VAL A 1 93 ? -13.212 -4.330 23.713 1.00 74.69 93 VAL A O 1
ATOM 756 N N . GLU A 1 94 ? -11.745 -5.711 22.723 1.00 77.62 94 GLU A N 1
ATOM 757 C CA . GLU A 1 94 ? -12.004 -6.883 23.580 1.00 77.62 94 GLU A CA 1
ATOM 758 C C . GLU A 1 94 ? -11.772 -6.592 25.068 1.00 77.62 94 GLU A C 1
ATOM 760 O O . GLU A 1 94 ? -12.523 -7.061 25.917 1.00 77.62 94 GLU A O 1
ATOM 765 N N . ASN A 1 95 ? -10.762 -5.780 25.393 1.00 80.50 95 ASN A N 1
ATOM 766 C CA . ASN A 1 95 ? -10.456 -5.392 26.772 1.00 80.50 95 ASN A CA 1
ATOM 767 C C . ASN A 1 95 ? -11.239 -4.151 27.250 1.00 80.50 95 ASN A C 1
ATOM 769 O O . ASN A 1 95 ? -10.949 -3.619 28.319 1.00 80.50 95 ASN A O 1
ATOM 773 N N . GLY A 1 96 ? -12.210 -3.666 26.468 1.00 74.00 96 GLY A N 1
ATOM 774 C CA . GLY A 1 96 ? -13.112 -2.582 26.870 1.00 74.00 96 GLY A CA 1
ATOM 775 C C . GLY A 1 96 ? -12.495 -1.178 26.877 1.00 74.00 96 GLY A C 1
ATOM 776 O O . GLY A 1 96 ? -13.113 -0.248 27.389 1.00 74.00 96 GLY A O 1
ATOM 777 N N . PHE A 1 97 ? -11.304 -0.985 26.297 1.00 64.62 97 PHE A N 1
ATOM 778 C CA . PHE A 1 97 ? -10.637 0.326 26.227 1.00 64.62 97 PHE A CA 1
ATOM 779 C C . PHE A 1 97 ? -11.213 1.248 25.146 1.00 64.62 97 PHE A C 1
ATOM 781 O O . PHE A 1 97 ? -10.905 2.440 25.113 1.00 64.62 97 PHE A O 1
ATOM 788 N N . VAL A 1 98 ? -12.052 0.712 24.260 1.00 59.12 98 VAL A N 1
ATOM 789 C CA . VAL A 1 98 ? -12.786 1.482 23.258 1.00 59.12 98 VAL A CA 1
ATOM 790 C C . VAL A 1 98 ? -14.269 1.301 23.541 1.00 59.12 98 VAL A C 1
ATOM 792 O O . VAL A 1 98 ? -14.800 0.201 23.404 1.00 59.12 98 VAL A O 1
ATOM 795 N N . VAL A 1 99 ? -14.950 2.384 23.922 1.00 49.91 99 VAL A N 1
ATOM 796 C CA . VAL A 1 99 ? -16.414 2.412 23.967 1.00 49.91 99 VAL A CA 1
ATOM 797 C C . VAL A 1 99 ? -16.891 2.302 22.524 1.00 49.91 99 VAL A C 1
ATOM 799 O O . VAL A 1 99 ? -16.979 3.297 21.801 1.00 49.91 99 VAL A O 1
ATOM 802 N N . GLY A 1 100 ? -17.164 1.076 22.076 1.00 47.78 100 GLY A N 1
ATOM 803 C CA . GLY A 1 100 ? -18.039 0.877 20.934 1.00 47.78 100 GLY A CA 1
ATOM 804 C C . GLY A 1 100 ? -19.304 1.676 21.215 1.00 47.78 100 GLY A C 1
ATOM 805 O O . GLY A 1 100 ? -19.808 1.652 22.340 1.00 47.78 100 GLY A O 1
ATOM 806 N N . ARG A 1 101 ? -19.802 2.435 20.237 1.00 44.84 101 ARG A N 1
ATOM 807 C CA . ARG A 1 101 ? -21.164 2.964 20.329 1.00 44.84 101 ARG A CA 1
ATOM 808 C C . ARG A 1 101 ? -22.114 1.763 20.329 1.00 44.84 101 ARG A C 1
ATOM 810 O O . ARG A 1 101 ? -22.684 1.431 19.300 1.00 44.84 101 ARG A O 1
ATOM 817 N N . ASN A 1 102 ? -22.276 1.124 21.481 1.00 44.53 102 ASN A N 1
ATOM 818 C CA . ASN A 1 102 ? -23.436 0.324 21.813 1.00 44.53 102 ASN A CA 1
ATOM 819 C C . ASN A 1 102 ? -24.583 1.316 21.994 1.00 44.53 102 ASN A C 1
ATOM 821 O O . ASN A 1 102 ? -24.943 1.688 23.108 1.00 44.53 102 ASN A O 1
ATOM 825 N N . HIS A 1 103 ? -25.117 1.794 20.876 1.00 43.75 103 HIS A N 1
ATOM 826 C CA . HIS A 1 103 ? -26.492 2.240 20.843 1.00 43.75 103 HIS A CA 1
ATOM 827 C C . HIS A 1 103 ? -27.269 1.309 19.928 1.00 43.75 103 HIS A C 1
ATOM 829 O O . HIS A 1 103 ? -26.917 1.164 18.760 1.00 43.75 103 HIS A O 1
ATOM 835 N N . MET A 1 104 ? -28.353 0.793 20.521 1.00 35.69 104 MET A N 1
ATOM 836 C CA . MET A 1 104 ? -29.421 -0.066 19.995 1.00 35.69 104 MET A CA 1
ATOM 837 C C . MET A 1 104 ? -29.080 -1.552 20.227 1.00 35.69 104 MET A C 1
ATOM 839 O O . MET A 1 104 ? -28.180 -2.077 19.592 1.00 35.69 104 MET A O 1
ATOM 843 N N . CYS A 1 105 ? -29.661 -2.289 21.186 1.00 36.44 105 CYS A N 1
ATOM 844 C CA . CYS A 1 105 ? -31.037 -2.253 21.700 1.00 36.44 105 CYS A CA 1
ATOM 845 C C . CYS A 1 105 ? -32.059 -1.970 20.596 1.00 36.44 105 CYS A C 1
ATOM 847 O O . CYS A 1 105 ? -32.636 -0.886 20.564 1.00 36.44 105 CYS A O 1
ATOM 849 N N . LEU A 1 106 ? -32.201 -2.911 19.664 1.00 35.16 106 LEU A N 1
ATOM 850 C CA . LEU A 1 106 ? -33.409 -3.718 19.433 1.00 35.16 106 LEU A CA 1
ATOM 851 C C . LEU A 1 106 ? -33.122 -4.732 18.321 1.00 35.16 106 LEU A C 1
ATOM 853 O O . LEU A 1 106 ? -32.539 -4.318 17.295 1.00 35.16 106 LEU A O 1
#

Sequence (106 aa):
MASDTVAPLPAPEGNQVRQRTRQLTQGQIDRAIAFERRPFRSKLLDMLDGPGSVINDDMKDRLRKTLAEAARHVEELHDIRMEYKERVLRRLVENGFVVGRNHMCL

Organism: NCBI:txid110450

pLDDT: mean 70.98, std 15.15, range [35.16, 88.12]

Foldseek 3Di:
DDDPPDDDDPDPPDPPPVPPPPDDDPVRVVVVVCVLPDQDDDVVLVVLPDPPPPDDPVVSVVVVVVVVVVSVVVNVVSVVVVVVVVVVVVVCVVVPVDPDPPDDDD